Protein AF-A0A6L8G083-F1 (afdb_monomer)

Secondary structure (DSSP, 8-state):
-HHHHHHHHHH--S-HHHHHHHHHHHHHHHHHHHHHHHHHHTTPEEEEE-TTS-EEEEEGGGGTT-

Sequence (66 aa):
MLEESVQRLEAGDLKLEEALEVFEKGVAASRACGQWLDQTRERVQVLTADAEGQFRLSFLDDEDDQ

pLDDT: mean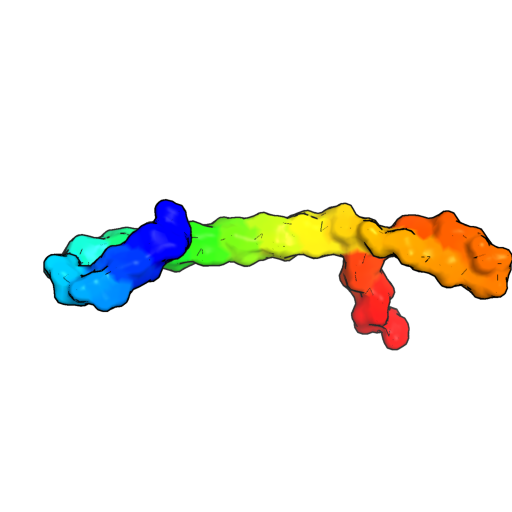 85.6, std 12.12, range [41.12, 96.69]

Mean predicted aligned error: 8.24 Å

Solvent-accessible surface area (backbone atoms only — not comparable to full-atom values): 3927 Å² total; per-residue (Å²): 104,45,68,58,32,50,53,53,58,72,66,66,79,59,54,70,72,57,44,50,56,37,48,54,54,26,54,53,40,49,52,52,53,49,54,50,50,52,58,45,49,75,66,38,65,41,84,44,68,48,98,88,68,51,80,44,78,43,50,63,74,67,70,81,79,120

Radius of gyration: 20.19 Å; Cα contacts (8 Å, |Δi|>4): 48; chains: 1; bounding box: 44×17×53 Å

Structure (mmCIF, N/CA/C/O backbone):
data_AF-A0A6L8G083-F1
#
_entry.id   AF-A0A6L8G083-F1
#
loop_
_atom_site.group_PDB
_atom_site.id
_atom_site.type_symbol
_atom_site.label_atom_id
_atom_site.label_alt_id
_atom_site.label_comp_id
_atom_site.label_asym_id
_atom_site.label_entity_id
_atom_site.label_seq_id
_atom_site.pdbx_PDB_ins_code
_atom_site.Cartn_x
_atom_site.Cartn_y
_atom_site.Cartn_z
_atom_site.occupancy
_atom_site.B_iso_or_equiv
_atom_site.auth_seq_id
_atom_site.auth_comp_id
_atom_site.auth_asym_id
_atom_site.auth_atom_id
_atom_site.pdbx_PDB_model_num
ATOM 1 N N . MET A 1 1 ? -7.276 -6.435 2.964 1.00 79.94 1 MET A N 1
ATOM 2 C CA . MET A 1 1 ? -6.360 -5.871 1.929 1.00 79.94 1 MET A CA 1
ATOM 3 C C . MET A 1 1 ? -6.497 -4.349 1.898 1.00 79.94 1 MET A C 1
ATOM 5 O O . MET A 1 1 ? -7.364 -3.851 2.605 1.00 79.94 1 MET A O 1
ATOM 9 N N . LEU A 1 2 ? -5.662 -3.599 1.160 1.00 89.75 2 LEU A N 1
ATOM 10 C CA . LEU A 1 2 ? -5.748 -2.127 1.144 1.00 89.75 2 LEU A CA 1
ATOM 11 C C . LEU A 1 2 ? -7.134 -1.646 0.689 1.00 89.75 2 LEU A C 1
ATOM 13 O O . LEU A 1 2 ? -7.724 -0.800 1.355 1.00 89.75 2 LEU A O 1
ATOM 17 N N . GLU A 1 3 ? -7.682 -2.225 -0.383 1.00 93.06 3 GLU A N 1
ATOM 18 C CA . GLU A 1 3 ? -8.994 -1.839 -0.918 1.00 93.06 3 GLU A CA 1
ATOM 19 C C . GLU A 1 3 ? -10.121 -2.069 0.092 1.00 93.06 3 GLU A C 1
ATOM 21 O O . GLU A 1 3 ? -11.015 -1.244 0.237 1.00 93.06 3 GLU A O 1
ATOM 26 N N . GLU A 1 4 ? -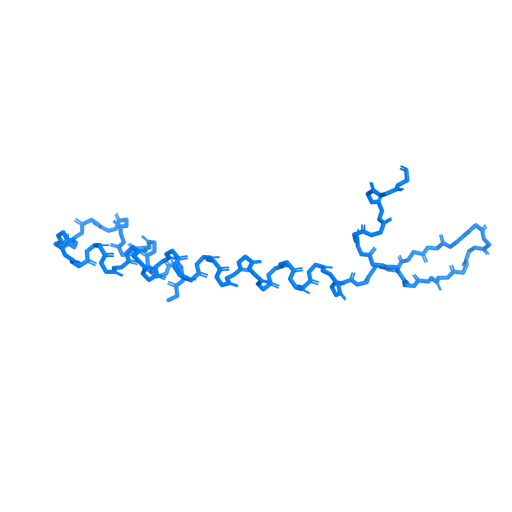10.052 -3.166 0.841 1.00 92.88 4 GLU A N 1
ATOM 27 C CA . GLU A 1 4 ? -11.016 -3.492 1.894 1.00 92.88 4 GLU A CA 1
ATOM 28 C C . GLU A 1 4 ? -10.953 -2.483 3.051 1.00 92.88 4 GLU A C 1
ATOM 30 O O . GLU A 1 4 ? -11.988 -2.058 3.561 1.00 92.88 4 GLU A O 1
ATOM 35 N N . SER A 1 5 ? -9.748 -2.059 3.452 1.00 92.25 5 SER A N 1
ATOM 36 C CA . SER A 1 5 ? -9.583 -1.001 4.455 1.00 92.25 5 SER A CA 1
ATOM 37 C C . SER A 1 5 ? -10.173 0.328 3.977 1.00 92.25 5 SER A C 1
ATOM 39 O O . SER A 1 5 ? -10.842 1.001 4.756 1.00 92.25 5 SER A O 1
ATOM 41 N N . VAL A 1 6 ? -9.966 0.691 2.706 1.00 93.75 6 VAL A N 1
ATOM 42 C CA . VAL A 1 6 ? -10.536 1.910 2.106 1.00 93.75 6 VAL A CA 1
ATOM 43 C C . VAL A 1 6 ? -12.061 1.838 2.084 1.00 93.75 6 VAL A C 1
ATOM 45 O O . VAL A 1 6 ? -12.711 2.724 2.629 1.00 93.75 6 VAL A O 1
ATOM 48 N N . GLN A 1 7 ? -12.631 0.749 1.565 1.00 94.81 7 GLN A N 1
ATOM 49 C CA . GLN A 1 7 ? -14.084 0.557 1.501 1.00 94.81 7 GLN A CA 1
ATOM 50 C C . GLN A 1 7 ? -14.749 0.661 2.877 1.00 94.81 7 GLN A C 1
ATOM 52 O O . GLN A 1 7 ? -15.800 1.283 3.016 1.00 94.81 7 GLN A O 1
ATOM 57 N N . ARG A 1 8 ? -14.132 0.076 3.910 1.00 92.56 8 ARG A N 1
ATOM 58 C CA . ARG A 1 8 ? -14.650 0.140 5.283 1.00 92.56 8 ARG A CA 1
ATOM 59 C C . ARG A 1 8 ? -14.582 1.544 5.883 1.00 92.56 8 ARG A C 1
ATOM 61 O O . ARG A 1 8 ? -15.479 1.919 6.627 1.00 92.56 8 ARG A O 1
ATOM 68 N N . LEU A 1 9 ? -13.541 2.317 5.580 1.00 93.19 9 LEU A N 1
ATOM 69 C CA . LEU A 1 9 ? -13.436 3.706 6.040 1.00 93.19 9 LEU A CA 1
ATOM 70 C C . LEU A 1 9 ? -14.433 4.619 5.314 1.00 93.19 9 LEU A C 1
ATOM 72 O O . LEU A 1 9 ? -15.034 5.484 5.945 1.00 93.19 9 LEU A O 1
ATOM 76 N N . GLU A 1 10 ? -14.643 4.405 4.015 1.00 94.69 10 GLU A N 1
ATOM 77 C CA . GLU A 1 10 ? -15.592 5.174 3.200 1.00 94.69 10 GLU A CA 1
ATOM 78 C C . GLU A 1 10 ? -17.058 4.895 3.554 1.00 94.69 10 GLU A C 1
ATOM 80 O O . GLU A 1 10 ? -17.900 5.780 3.403 1.00 94.69 10 GLU A O 1
ATOM 85 N N . ALA A 1 11 ? -17.369 3.698 4.065 1.00 94.06 11 ALA A N 1
ATOM 86 C CA . ALA A 1 11 ? -18.709 3.350 4.538 1.00 94.06 11 ALA A CA 1
ATOM 87 C C . ALA A 1 11 ? -19.172 4.219 5.725 1.00 94.06 11 ALA A C 1
ATOM 89 O O . ALA A 1 11 ? -20.370 4.462 5.876 1.00 94.06 11 ALA A O 1
ATOM 90 N N . GLY A 1 12 ? -18.234 4.716 6.543 1.00 90.12 12 GLY A N 1
ATOM 91 C CA . GLY A 1 12 ? -18.506 5.677 7.617 1.00 90.12 12 GLY A CA 1
ATOM 92 C C . GLY A 1 12 ? -19.309 5.131 8.806 1.00 90.12 12 GLY A C 1
ATOM 93 O O . GLY A 1 12 ? -19.797 5.914 9.618 1.00 90.12 12 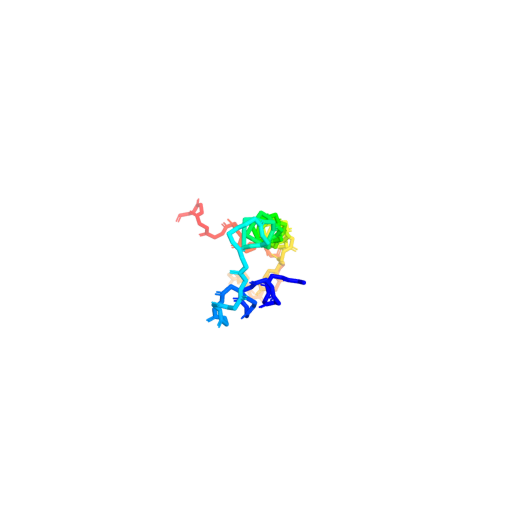GLY A O 1
ATOM 94 N N . ASP A 1 13 ? -19.457 3.811 8.923 1.00 93.06 13 ASP A N 1
ATOM 95 C CA . ASP A 1 13 ? -20.230 3.118 9.963 1.00 93.06 13 ASP A CA 1
ATOM 96 C C . ASP A 1 13 ? -19.381 2.642 11.159 1.00 93.06 13 ASP A C 1
ATOM 98 O O . ASP A 1 13 ? -19.912 2.097 12.130 1.00 93.06 13 ASP A O 1
ATOM 102 N N . LEU A 1 14 ? -18.068 2.879 11.115 1.00 92.12 14 LEU A N 1
ATOM 103 C CA . LEU A 1 14 ? -17.115 2.479 12.148 1.00 92.12 14 LEU A CA 1
ATOM 104 C C . LEU A 1 14 ? -17.100 3.456 13.328 1.00 92.12 14 LEU A C 1
ATOM 106 O O . LEU A 1 14 ? -17.110 4.679 13.155 1.00 92.12 14 LEU A O 1
ATOM 110 N N . LYS A 1 15 ? -16.969 2.926 14.549 1.00 95.94 15 LYS A N 1
ATOM 111 C CA . LYS A 1 15 ? -16.592 3.756 15.701 1.00 95.94 15 LYS A CA 1
ATOM 112 C C . LYS A 1 15 ? -15.160 4.255 15.536 1.00 95.94 15 LYS A C 1
ATOM 114 O O . LYS A 1 15 ? -14.361 3.659 14.821 1.00 95.94 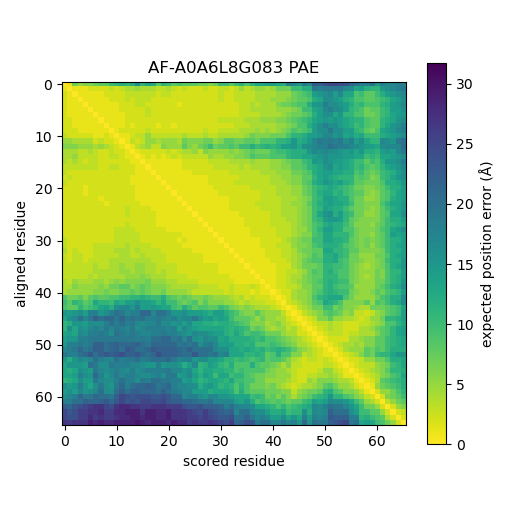15 LYS A O 1
ATOM 119 N N . LEU A 1 16 ? -14.814 5.322 16.255 1.00 92.81 16 LEU A N 1
ATOM 120 C CA . LEU A 1 16 ? -13.495 5.949 16.160 1.00 92.81 16 LEU A CA 1
ATOM 121 C C . LEU A 1 16 ? -12.341 4.960 16.389 1.00 92.81 16 LEU A C 1
ATOM 123 O O . LEU A 1 16 ? -11.401 4.948 15.603 1.00 92.81 16 LEU A O 1
ATOM 127 N N . GLU A 1 17 ? -12.416 4.116 17.422 1.00 95.50 17 GLU A N 1
ATOM 128 C CA . GLU A 1 17 ? -11.370 3.117 17.686 1.00 95.50 17 GLU A CA 1
ATOM 129 C C . GLU A 1 17 ? -11.232 2.110 16.535 1.00 95.50 17 GLU A C 1
ATOM 131 O O . GLU A 1 17 ? -10.124 1.818 16.092 1.00 95.50 17 GLU A O 1
ATOM 136 N N . GLU A 1 18 ? -12.351 1.644 15.981 1.00 94.06 18 GLU A N 1
ATOM 137 C CA . GLU A 1 18 ? -12.360 0.709 14.851 1.00 94.06 18 GLU A CA 1
ATOM 138 C C . GLU A 1 18 ? -11.829 1.368 13.569 1.00 94.06 18 GLU A C 1
ATOM 140 O O . GLU A 1 18 ? -11.085 0.747 12.810 1.00 94.06 18 GLU A O 1
ATOM 145 N N . ALA A 1 19 ? -12.169 2.638 13.337 1.00 95.00 19 ALA A N 1
ATOM 146 C CA . ALA A 1 19 ? -11.665 3.418 12.214 1.00 95.00 19 ALA A CA 1
ATOM 147 C C . ALA A 1 19 ? -10.144 3.614 12.303 1.00 95.00 19 ALA A C 1
ATOM 149 O O . ALA A 1 19 ? -9.452 3.471 11.295 1.00 95.00 19 ALA A O 1
ATOM 150 N N . LEU A 1 20 ? -9.611 3.874 13.501 1.00 96.19 20 LEU A N 1
ATOM 151 C CA . LEU A 1 20 ? -8.168 3.987 13.729 1.00 96.19 20 LEU A CA 1
ATOM 152 C C . LEU A 1 20 ? -7.447 2.665 13.442 1.00 96.19 20 LEU A C 1
ATOM 154 O O . LEU A 1 20 ? -6.458 2.662 12.711 1.00 96.19 20 LEU A O 1
ATOM 158 N N . GLU A 1 21 ? -7.975 1.532 13.914 1.00 96.00 21 GLU A N 1
ATOM 159 C CA . GLU A 1 21 ? -7.390 0.221 13.608 1.00 96.00 21 GLU A CA 1
ATOM 160 C C . GLU A 1 21 ? -7.401 -0.101 12.106 1.00 96.00 21 GLU A C 1
ATOM 162 O O . GLU A 1 21 ? -6.435 -0.647 11.564 1.00 96.00 21 GLU A O 1
ATOM 167 N N . VAL A 1 22 ? -8.507 0.193 11.414 1.00 95.81 22 VAL A N 1
ATOM 168 C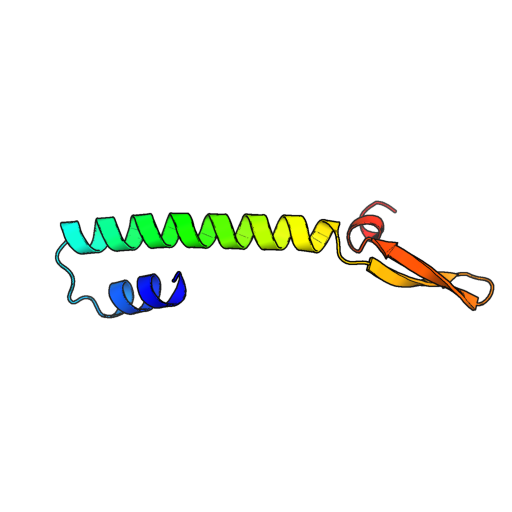 CA . VAL A 1 22 ? -8.626 -0.042 9.966 1.00 95.81 22 VAL A CA 1
ATOM 169 C C . VAL A 1 22 ? -7.679 0.873 9.189 1.00 95.81 22 VAL A C 1
ATOM 171 O O . VAL A 1 22 ? -7.055 0.418 8.225 1.00 95.81 22 VAL A O 1
ATOM 174 N N . PHE A 1 23 ? -7.528 2.123 9.627 1.00 95.00 23 PHE A N 1
ATOM 175 C CA . PHE A 1 23 ? -6.594 3.085 9.052 1.00 95.00 23 PHE A CA 1
ATOM 176 C C . PHE A 1 23 ? -5.141 2.629 9.197 1.00 95.00 23 PHE A C 1
ATOM 178 O O . PHE A 1 23 ? -4.421 2.581 8.201 1.00 95.00 23 PHE A O 1
A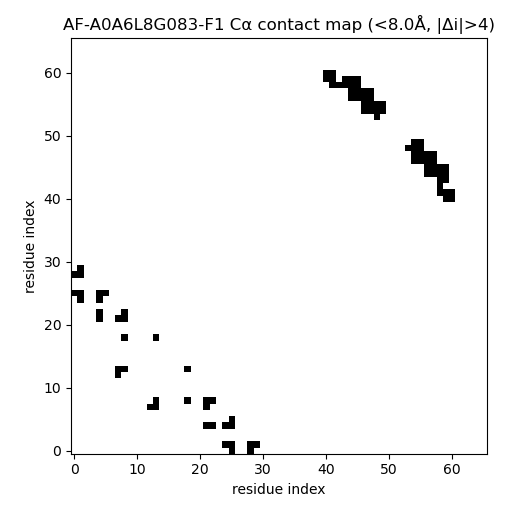TOM 185 N N . GLU A 1 24 ? -4.712 2.213 10.392 1.00 96.31 24 GLU A N 1
ATOM 186 C CA . GLU A 1 24 ? -3.354 1.703 10.617 1.00 96.31 24 GLU A CA 1
ATOM 187 C C . GLU A 1 24 ? -3.042 0.494 9.723 1.00 96.31 24 GLU A C 1
ATOM 189 O O . GLU A 1 24 ? -1.992 0.443 9.073 1.00 96.31 24 GLU A O 1
ATOM 194 N N . LYS A 1 25 ? -3.991 -0.447 9.614 1.00 95.56 25 LYS A N 1
ATOM 195 C CA . LYS A 1 25 ? -3.884 -1.603 8.709 1.00 95.56 25 LYS A CA 1
ATOM 196 C C . LYS A 1 25 ? -3.785 -1.171 7.242 1.00 95.56 25 LYS A C 1
ATOM 198 O O . LYS A 1 25 ? -2.977 -1.729 6.499 1.00 95.56 25 LYS A O 1
ATOM 203 N N . GLY A 1 26 ? -4.563 -0.169 6.831 1.00 96.06 26 GLY A N 1
ATOM 204 C CA . GLY A 1 26 ? -4.515 0.402 5.484 1.00 96.06 26 GLY A CA 1
ATOM 205 C C . GLY A 1 26 ? -3.163 1.048 5.169 1.00 96.06 26 GLY A C 1
ATOM 206 O O . GLY A 1 26 ? -2.569 0.767 4.130 1.00 96.06 26 GLY A O 1
ATOM 207 N N . VAL A 1 27 ? -2.618 1.843 6.093 1.00 96.44 27 VAL A N 1
ATOM 208 C CA . VAL A 1 27 ? -1.292 2.466 5.945 1.00 96.44 27 VAL A CA 1
ATOM 209 C C . VAL A 1 27 ? -0.196 1.407 5.825 1.00 96.44 27 VAL A C 1
ATOM 211 O O . VAL A 1 27 ? 0.676 1.522 4.962 1.00 96.44 27 VAL A O 1
ATOM 214 N N . ALA A 1 28 ? -0.240 0.360 6.653 1.00 96.69 28 ALA A N 1
ATOM 215 C CA . ALA A 1 28 ? 0.716 -0.740 6.574 1.00 96.69 28 ALA A CA 1
ATOM 216 C C . ALA A 1 28 ? 0.639 -1.470 5.222 1.00 96.69 28 ALA A C 1
ATOM 218 O O . ALA A 1 28 ? 1.671 -1.709 4.592 1.00 96.69 28 ALA A O 1
ATOM 219 N N . ALA A 1 29 ? -0.573 -1.764 4.741 1.00 95.50 29 ALA A N 1
ATOM 220 C CA . ALA A 1 29 ? -0.784 -2.407 3.446 1.00 95.50 29 ALA A CA 1
ATOM 221 C C . ALA A 1 29 ? -0.284 -1.540 2.277 1.00 95.50 29 ALA A C 1
ATOM 223 O O . ALA A 1 29 ? 0.422 -2.039 1.404 1.00 95.50 29 ALA A O 1
ATOM 224 N N . SER A 1 30 ? -0.574 -0.236 2.288 1.00 95.88 30 SER A N 1
ATOM 225 C CA . SER A 1 30 ? -0.101 0.705 1.264 1.00 95.88 30 SER A CA 1
ATOM 226 C C . SER A 1 30 ? 1.428 0.777 1.204 1.00 95.88 30 SER A C 1
ATOM 228 O O . SER A 1 30 ? 2.003 0.702 0.117 1.00 95.88 30 SER A O 1
ATOM 230 N N . ARG A 1 31 ? 2.104 0.834 2.360 1.00 95.69 31 ARG A N 1
ATOM 231 C CA . ARG A 1 31 ? 3.575 0.805 2.424 1.00 95.69 31 ARG A CA 1
ATOM 232 C C . ARG A 1 31 ? 4.154 -0.481 1.840 1.00 95.69 31 ARG A C 1
ATOM 234 O O . ARG A 1 31 ? 5.129 -0.417 1.099 1.00 95.69 31 ARG A O 1
ATOM 241 N N . ALA A 1 32 ? 3.552 -1.629 2.150 1.00 95.31 32 ALA A N 1
ATOM 242 C CA . ALA A 1 32 ? 3.986 -2.914 1.609 1.00 95.31 32 ALA A CA 1
ATOM 243 C C . ALA A 1 32 ? 3.820 -2.979 0.080 1.00 95.31 32 ALA A C 1
ATOM 245 O O . ALA A 1 32 ? 4.732 -3.423 -0.614 1.00 95.31 32 ALA A O 1
ATOM 246 N N . CYS A 1 33 ? 2.697 -2.487 -0.458 1.00 94.06 33 CYS A N 1
ATOM 247 C CA . CYS A 1 33 ? 2.494 -2.382 -1.904 1.00 94.06 33 CYS A CA 1
ATOM 248 C C . CYS A 1 33 ? 3.543 -1.478 -2.565 1.00 94.06 33 CYS A C 1
ATOM 250 O O . CYS A 1 33 ? 4.094 -1.857 -3.594 1.00 94.06 33 CYS A O 1
ATOM 252 N N . GLY A 1 34 ? 3.853 -0.325 -1.961 1.00 92.50 34 GLY A N 1
ATOM 253 C CA . GLY A 1 34 ? 4.905 0.572 -2.445 1.00 92.50 34 GLY A CA 1
ATOM 254 C C . GLY A 1 34 ? 6.264 -0.123 -2.524 1.00 92.50 34 GLY A C 1
ATOM 255 O O . GLY A 1 34 ? 6.864 -0.169 -3.590 1.00 92.50 34 GLY A O 1
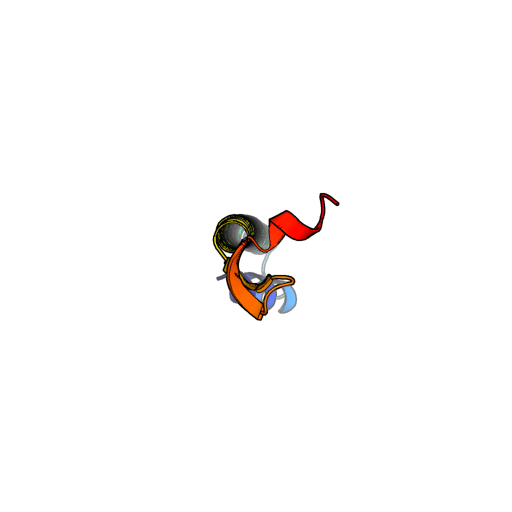ATOM 256 N N . GLN A 1 35 ? 6.688 -0.780 -1.441 1.00 93.19 35 GLN A N 1
ATOM 257 C CA . GLN A 1 35 ? 7.949 -1.531 -1.418 1.00 93.19 35 GLN A CA 1
ATOM 258 C C . GLN A 1 35 ? 8.007 -2.633 -2.479 1.00 93.19 35 GLN A C 1
ATOM 260 O O . GLN A 1 35 ? 9.056 -2.869 -3.073 1.00 93.19 35 GLN A O 1
ATOM 265 N N . TRP A 1 36 ? 6.891 -3.324 -2.714 1.00 91.31 36 TRP A N 1
ATOM 266 C CA . TRP A 1 36 ? 6.830 -4.363 -3.735 1.00 91.31 36 TRP A CA 1
ATOM 267 C C . TRP A 1 36 ? 6.928 -3.786 -5.150 1.00 91.31 36 TRP A C 1
ATOM 269 O O . TRP A 1 36 ? 7.610 -4.363 -5.996 1.00 91.31 36 TRP A O 1
ATOM 279 N N . LEU A 1 37 ? 6.284 -2.643 -5.404 1.00 89.31 37 LEU A N 1
ATOM 280 C CA . LEU A 1 37 ? 6.401 -1.930 -6.674 1.00 89.31 37 LEU A CA 1
ATOM 281 C C . LEU A 1 37 ? 7.827 -1.441 -6.910 1.00 89.31 37 LEU A C 1
ATOM 283 O O . LEU A 1 37 ? 8.329 -1.622 -8.013 1.00 89.31 37 LEU A O 1
ATOM 287 N N . ASP A 1 38 ? 8.488 -0.898 -5.890 1.00 86.25 38 ASP A N 1
ATOM 288 C CA . ASP A 1 38 ? 9.870 -0.425 -6.000 1.00 86.25 38 ASP A CA 1
ATOM 289 C C . ASP A 1 38 ? 10.828 -1.581 -6.316 1.00 86.25 38 ASP A C 1
ATOM 291 O O . ASP A 1 38 ? 11.536 -1.537 -7.316 1.00 86.25 38 ASP A O 1
ATOM 295 N N . GLN A 1 39 ? 10.744 -2.686 -5.568 1.00 84.94 39 GLN A N 1
ATOM 296 C CA . GLN A 1 39 ? 11.532 -3.895 -5.852 1.00 84.94 39 GLN A CA 1
ATOM 297 C C . GLN A 1 39 ? 11.230 -4.498 -7.225 1.00 84.94 39 GLN A C 1
ATOM 299 O O . GLN A 1 39 ? 12.086 -5.129 -7.841 1.00 84.94 39 GLN A O 1
ATOM 304 N N . THR A 1 40 ? 9.984 -4.400 -7.686 1.00 82.69 40 THR A N 1
ATOM 305 C CA . THR A 1 40 ? 9.606 -4.926 -8.998 1.00 82.69 40 THR A CA 1
ATOM 306 C C . THR A 1 40 ? 10.146 -4.030 -10.099 1.00 82.69 40 THR A C 1
ATOM 308 O O . THR A 1 40 ? 10.649 -4.554 -11.085 1.00 82.69 40 THR A O 1
ATOM 311 N N . ARG A 1 41 ? 10.102 -2.708 -9.916 1.00 78.00 41 ARG A N 1
ATOM 312 C CA . ARG A 1 41 ? 10.643 -1.729 -10.857 1.00 78.00 41 ARG A CA 1
ATOM 313 C C . ARG A 1 41 ? 12.136 -1.967 -11.108 1.00 78.00 41 ARG A C 1
ATOM 315 O O . ARG A 1 41 ? 12.500 -2.190 -12.257 1.00 78.00 41 ARG A O 1
ATOM 322 N N . GLU A 1 42 ? 12.918 -2.150 -10.041 1.00 73.12 42 GLU A N 1
ATOM 323 C CA . GLU A 1 42 ? 14.350 -2.498 -10.117 1.00 73.12 42 GLU A CA 1
ATOM 324 C C . GLU A 1 42 ? 14.623 -3.794 -10.906 1.00 73.12 42 GLU A C 1
ATOM 326 O O . GLU A 1 42 ? 15.714 -4.022 -11.424 1.00 73.12 42 GLU A O 1
ATOM 331 N N . ARG A 1 43 ? 13.645 -4.703 -10.966 1.00 72.38 43 ARG A N 1
ATOM 332 C CA . ARG A 1 43 ? 13.795 -6.035 -11.569 1.00 72.38 43 ARG A CA 1
ATOM 333 C C . ARG A 1 43 ? 13.237 -6.133 -12.981 1.00 72.38 43 ARG A C 1
ATOM 335 O O . ARG A 1 43 ? 13.482 -7.145 -13.644 1.00 72.38 43 ARG A O 1
ATOM 342 N N . VAL A 1 44 ? 12.455 -5.158 -13.431 1.00 78.81 44 VAL A N 1
ATOM 343 C CA . VAL A 1 44 ? 11.818 -5.206 -14.746 1.00 78.81 44 VAL A CA 1
ATOM 344 C C . VAL A 1 44 ? 12.837 -4.797 -15.803 1.00 78.81 44 VAL A C 1
ATOM 346 O O . VAL A 1 44 ? 13.399 -3.705 -15.777 1.00 78.81 44 VAL A O 1
ATOM 349 N N . GLN A 1 45 ? 13.059 -5.707 -16.748 1.00 72.44 45 GLN A N 1
ATOM 350 C CA . GLN A 1 45 ? 13.928 -5.490 -17.894 1.00 72.44 45 GLN A CA 1
ATOM 351 C C . GLN A 1 45 ? 13.095 -5.107 -19.122 1.00 72.44 45 GLN A C 1
ATOM 353 O O . GLN A 1 45 ? 12.090 -5.756 -19.422 1.00 72.44 45 GLN A O 1
ATOM 358 N N . VAL A 1 46 ? 13.530 -4.083 -19.848 1.00 78.38 46 VAL A N 1
ATOM 359 C CA . VAL A 1 46 ? 13.005 -3.675 -21.152 1.00 78.38 46 VAL A CA 1
ATOM 360 C C . VAL A 1 46 ? 13.847 -4.293 -22.252 1.00 78.38 46 VAL A C 1
ATOM 362 O O . VAL A 1 46 ? 15.072 -4.314 -22.176 1.00 78.38 46 VAL A O 1
ATOM 365 N N . LEU A 1 47 ? 13.186 -4.775 -23.303 1.00 79.38 47 LEU A N 1
ATOM 366 C CA . LEU A 1 47 ? 13.850 -5.169 -24.537 1.00 79.38 47 LEU A CA 1
ATOM 367 C C . LEU A 1 47 ? 14.130 -3.918 -25.385 1.00 79.38 47 LEU A C 1
ATOM 369 O O . LEU A 1 47 ? 13.203 -3.329 -25.937 1.00 79.38 47 LEU A O 1
ATOM 373 N N . THR A 1 48 ? 15.393 -3.530 -25.503 1.00 78.94 48 THR A N 1
ATOM 374 C CA . THR A 1 48 ? 15.865 -2.397 -26.310 1.00 78.94 48 THR A CA 1
ATOM 375 C C . THR A 1 48 ? 16.621 -2.896 -27.542 1.00 78.94 48 THR A C 1
ATOM 377 O O . THR A 1 48 ? 17.124 -4.018 -27.553 1.00 78.94 48 THR A O 1
ATOM 380 N N . ALA A 1 49 ? 16.670 -2.101 -28.612 1.00 80.62 49 ALA A N 1
ATOM 381 C CA . ALA A 1 49 ? 17.482 -2.389 -29.796 1.00 80.62 49 ALA A CA 1
ATOM 382 C C . ALA A 1 49 ? 18.665 -1.417 -29.844 1.00 80.62 49 ALA A C 1
ATOM 384 O O . ALA A 1 49 ? 18.474 -0.215 -29.666 1.00 80.62 49 ALA A O 1
ATOM 385 N N . ASP A 1 50 ? 19.875 -1.926 -30.068 1.00 81.44 50 ASP A N 1
ATOM 386 C CA . ASP A 1 50 ? 21.054 -1.078 -30.242 1.00 81.44 50 ASP A CA 1
ATOM 387 C C . ASP A 1 50 ? 21.153 -0.479 -31.654 1.00 81.44 50 ASP A C 1
ATOM 389 O O . ASP A 1 50 ? 20.320 -0.737 -32.527 1.00 81.44 50 ASP A O 1
ATOM 393 N N . ALA A 1 51 ? 22.165 0.366 -31.876 1.00 83.06 51 ALA A N 1
ATOM 394 C CA . ALA A 1 51 ? 22.377 1.054 -33.150 1.00 83.06 51 ALA A CA 1
ATOM 395 C C . ALA A 1 51 ? 22.631 0.086 -34.323 1.00 83.06 51 ALA A C 1
ATOM 397 O O . ALA A 1 5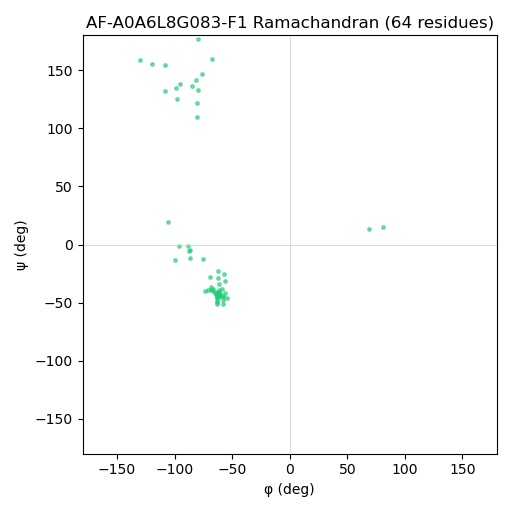1 ? 22.376 0.436 -35.476 1.00 83.06 51 ALA A O 1
ATOM 398 N N . GLU A 1 52 ? 23.095 -1.133 -34.037 1.00 87.50 52 GLU A N 1
ATOM 399 C CA . GLU A 1 52 ? 23.274 -2.215 -35.003 1.00 87.50 52 GLU A CA 1
ATOM 400 C C . GLU A 1 52 ? 22.015 -3.089 -35.192 1.00 87.50 52 GLU A C 1
ATOM 402 O O . GLU A 1 52 ? 22.019 -4.002 -36.023 1.00 87.50 52 GLU A O 1
ATOM 407 N N . GLY A 1 53 ? 20.923 -2.812 -34.469 1.00 84.00 53 GLY A N 1
ATOM 408 C CA . GLY A 1 53 ? 19.655 -3.539 -34.552 1.00 84.00 53 GLY A CA 1
ATOM 409 C C . GLY A 1 53 ? 19.618 -4.853 -33.765 1.00 84.00 53 GLY A C 1
ATOM 410 O O . GLY A 1 53 ? 18.724 -5.670 -33.996 1.00 84.00 53 GLY A O 1
ATOM 411 N N . GLN A 1 54 ? 20.564 -5.091 -32.851 1.00 88.88 54 GLN A N 1
ATOM 412 C CA . GLN A 1 54 ? 20.536 -6.235 -31.940 1.00 88.88 54 GLN A CA 1
ATOM 413 C C . GLN A 1 54 ? 19.700 -5.920 -30.700 1.00 88.88 54 GLN A C 1
ATOM 415 O O . GLN A 1 54 ? 19.825 -4.858 -30.092 1.00 88.88 54 GLN A O 1
ATOM 420 N N . PHE A 1 55 ? 18.863 -6.876 -30.293 1.00 85.06 55 PHE A N 1
ATOM 421 C CA . PHE A 1 55 ? 18.052 -6.736 -29.089 1.00 85.06 55 PHE A CA 1
ATOM 422 C C . PHE A 1 55 ? 18.862 -7.036 -27.823 1.00 85.06 55 PHE A C 1
ATOM 424 O O . PHE A 1 55 ? 19.533 -8.067 -27.738 1.00 85.06 55 PHE A O 1
ATOM 431 N N . ARG A 1 56 ? 18.750 -6.171 -26.815 1.00 83.81 56 ARG A N 1
ATOM 432 C CA . ARG A 1 56 ? 19.305 -6.350 -25.469 1.00 83.81 56 ARG A CA 1
ATOM 433 C C . ARG A 1 56 ? 18.242 -6.099 -24.407 1.00 83.81 56 ARG A C 1
ATOM 435 O O . ARG A 1 56 ? 17.230 -5.463 -24.667 1.00 83.81 56 ARG A O 1
ATOM 442 N N . LEU A 1 57 ? 18.472 -6.640 -23.215 1.00 81.12 57 LEU A N 1
ATOM 443 C CA . LEU A 1 57 ? 17.664 -6.356 -22.033 1.00 81.12 57 LEU A CA 1
ATOM 444 C C . LEU A 1 57 ? 18.382 -5.278 -21.209 1.00 81.12 57 LEU A C 1
ATOM 446 O O . LEU A 1 57 ? 19.551 -5.467 -20.874 1.00 81.12 57 LEU A O 1
ATOM 450 N N . SER A 1 58 ? 17.704 -4.172 -20.907 1.00 78.31 58 SER A N 1
ATOM 451 C CA . SER A 1 58 ? 18.158 -3.101 -20.000 1.00 78.31 58 SER A CA 1
ATOM 452 C C . SER A 1 58 ? 17.176 -2.952 -18.841 1.00 78.31 58 SER A C 1
ATOM 454 O O . SER A 1 58 ? 16.017 -3.339 -18.988 1.00 78.31 58 SER A O 1
ATOM 456 N N . PHE A 1 59 ? 17.592 -2.441 -17.683 1.00 78.88 59 PHE A N 1
ATOM 457 C CA . PHE A 1 59 ? 16.634 -2.175 -16.608 1.00 78.88 59 PHE A CA 1
ATOM 458 C C . PHE A 1 59 ? 15.832 -0.910 -16.926 1.00 78.88 59 PHE A C 1
ATOM 460 O O . PHE A 1 59 ? 16.342 0.001 -17.573 1.00 78.88 59 PHE A O 1
ATOM 467 N N . LEU A 1 60 ? 14.561 -0.869 -16.508 1.00 71.19 60 LEU A N 1
ATOM 468 C CA . LEU A 1 60 ? 13.686 0.295 -16.730 1.00 71.19 60 LEU A CA 1
ATOM 469 C C . LEU A 1 60 ? 14.269 1.595 -16.161 1.00 71.19 60 LEU A C 1
ATOM 471 O O . LEU A 1 60 ? 14.040 2.660 -16.721 1.00 71.19 60 LEU A O 1
ATOM 475 N N . ASP A 1 61 ? 15.023 1.485 -15.072 1.00 66.81 61 ASP A N 1
ATOM 476 C CA . ASP A 1 61 ? 15.535 2.627 -14.318 1.00 66.81 61 ASP A CA 1
ATOM 477 C C . ASP A 1 61 ? 16.890 3.133 -14.860 1.00 66.81 61 ASP A C 1
ATOM 479 O O . ASP A 1 61 ? 17.382 4.166 -14.416 1.00 66.81 61 ASP A O 1
ATOM 483 N N . ASP A 1 62 ? 17.484 2.442 -15.846 1.00 63.09 62 ASP A N 1
ATOM 484 C CA . ASP A 1 62 ? 18.748 2.845 -16.486 1.00 63.09 62 ASP A CA 1
ATOM 485 C C . ASP A 1 62 ? 18.565 4.027 -17.472 1.00 63.09 62 ASP A C 1
ATOM 487 O O . ASP A 1 62 ? 19.553 4.602 -17.936 1.00 63.09 62 ASP A O 1
ATOM 491 N N . GLU A 1 63 ? 17.322 4.387 -17.832 1.00 56.78 63 GLU A N 1
ATOM 492 C CA . GLU A 1 63 ? 17.026 5.436 -18.827 1.00 56.78 63 GLU A CA 1
ATOM 493 C C . GLU A 1 63 ? 16.960 6.866 -18.249 1.00 56.78 63 GLU A C 1
ATOM 495 O O . GLU A 1 63 ? 16.991 7.820 -19.025 1.00 56.78 63 GLU A O 1
ATOM 500 N N . ASP A 1 64 ? 16.931 7.043 -16.920 1.00 54.47 64 ASP A N 1
ATOM 501 C CA . ASP A 1 64 ? 16.861 8.371 -16.274 1.00 54.47 64 ASP A CA 1
ATOM 502 C C . ASP A 1 64 ? 18.246 9.034 -16.043 1.00 54.47 64 ASP A C 1
ATOM 504 O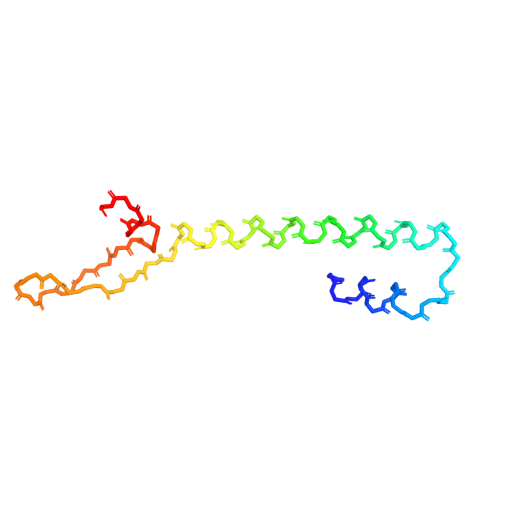 O . ASP A 1 64 ? 18.314 10.196 -15.638 1.00 54.47 64 ASP A O 1
ATOM 508 N N . ASP A 1 65 ? 19.351 8.333 -16.336 1.00 51.47 65 ASP A N 1
ATOM 509 C CA . ASP A 1 65 ? 20.736 8.757 -16.036 1.00 51.47 65 ASP A CA 1
ATOM 510 C C . ASP A 1 65 ? 21.558 9.234 -17.269 1.00 51.47 65 ASP A C 1
ATOM 512 O O . ASP A 1 65 ? 22.793 9.294 -17.207 1.00 51.47 65 ASP A O 1
ATOM 516 N N . GLN A 1 66 ? 20.917 9.603 -18.392 1.00 41.12 66 GLN A N 1
ATOM 517 C CA . GLN A 1 66 ? 21.589 10.145 -19.599 1.00 41.12 66 GLN A CA 1
ATOM 518 C C . GLN A 1 66 ? 21.146 11.553 -20.014 1.00 41.12 66 GLN A C 1
ATOM 520 O O . GLN A 1 66 ? 19.937 11.778 -20.235 1.00 41.12 66 GLN A O 1
#

Foldseek 3Di:
DLVVLVVVLVVVPDDPVRNVVSVVVNVVVVVVVVVVVVVVQQVDWDFDADPVRDTDTDRPVVVVPD